Protein AF-A0A1A7C451-F1 (afdb_monomer)

Sequence 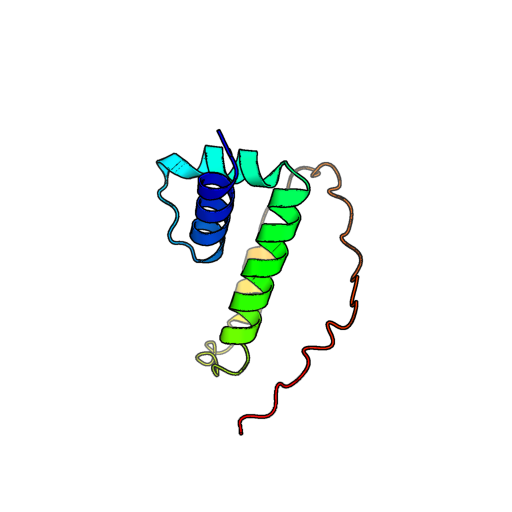(101 aa):
MDTHPGLQEHISALADGELAAHELELAFAALDTDAGRQAWQAYRLIGEALRTGQDGVALSAGFEARLARRLAGEAAPAPAAVLATVAPAVEQLDIGIVPQR

Secondary structure (DSSP, 8-state):
---HHHHHHHHHHHHHT---GGGHHHHHHHHTSHHHHHHHHHHHHHHHHHHTTS-PPPPPTTHHHHHHHHHTTSPPPP-------------------PPP-

InterPro domains:
  IPR005572 Anti sigma-E protein RseA, N-terminal [PF03872] (8-82)
  IPR005572 Anti sigma-E protein RseA, N-terminal [cd16328] (8-70)
  IPR036147 Anti sigma-E protein RseA, N-terminal domain superfamily [G3DSA:1.10.10.880] (7-74)
  IPR036147 Anti sigma-E protein RseA, N-terminal domain superfamily [SSF89069] (8-74)

Structure (mmCIF, N/CA/C/O backbone):
data_AF-A0A1A7C451-F1
#
_entry.id   AF-A0A1A7C451-F1
#
loop_
_atom_site.group_PDB
_atom_site.id
_atom_site.type_symbol
_atom_site.label_atom_id
_atom_site.label_alt_id
_atom_site.label_comp_id
_atom_site.label_asym_id
_atom_site.label_entity_id
_atom_site.label_seq_id
_atom_site.pdbx_PDB_ins_code
_atom_site.Cartn_x
_atom_site.Cartn_y
_atom_site.Cartn_z
_atom_site.occupancy
_atom_site.B_iso_or_equiv
_atom_site.auth_seq_id
_atom_site.auth_comp_id
_atom_site.aut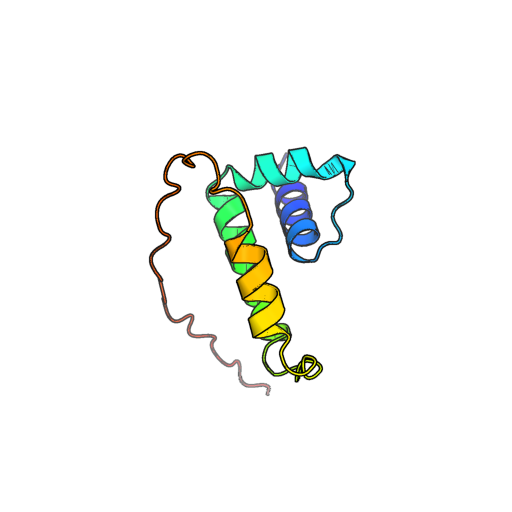h_asym_id
_atom_site.auth_atom_id
_atom_site.pdbx_PDB_model_num
ATOM 1 N N . MET A 1 1 ? 17.819 2.031 -24.099 1.00 34.59 1 MET A N 1
ATOM 2 C CA . MET A 1 1 ? 16.958 2.959 -23.343 1.00 34.59 1 MET A CA 1
ATOM 3 C C . MET A 1 1 ? 16.259 2.107 -22.313 1.00 34.59 1 MET A C 1
ATOM 5 O O . MET A 1 1 ? 15.325 1.399 -22.663 1.00 34.59 1 MET A O 1
ATOM 9 N N . ASP A 1 2 ? 16.809 2.057 -21.106 1.00 37.19 2 ASP A N 1
ATOM 10 C CA . ASP A 1 2 ? 16.292 1.221 -20.030 1.00 37.19 2 ASP A CA 1
ATOM 11 C C . ASP A 1 2 ? 14.980 1.827 -19.532 1.00 37.19 2 ASP A C 1
ATOM 13 O O . ASP A 1 2 ? 14.973 2.816 -18.811 1.00 37.19 2 ASP A O 1
ATOM 17 N N . THR A 1 3 ? 13.853 1.255 -19.948 1.00 48.00 3 THR A N 1
ATOM 18 C CA . THR A 1 3 ? 12.488 1.706 -19.611 1.00 48.00 3 THR A CA 1
ATOM 19 C C . THR A 1 3 ? 12.111 1.466 -18.135 1.00 48.00 3 THR A C 1
ATOM 21 O O . THR A 1 3 ? 10.968 1.662 -17.738 1.00 48.00 3 THR A O 1
ATOM 24 N N . HIS A 1 4 ? 13.055 1.005 -17.313 1.00 53.88 4 HIS A N 1
ATOM 25 C CA . HIS A 1 4 ? 12.818 0.484 -15.966 1.00 53.88 4 HIS A CA 1
ATOM 26 C C . HIS A 1 4 ? 12.762 1.531 -14.830 1.00 53.88 4 HIS A C 1
ATOM 28 O O . HIS A 1 4 ? 11.972 1.304 -13.912 1.00 53.88 4 HIS A O 1
ATOM 34 N N . PRO A 1 5 ? 13.513 2.659 -14.843 1.00 59.94 5 PRO A N 1
ATOM 35 C CA . PRO A 1 5 ? 13.520 3.599 -13.715 1.00 59.94 5 PRO A CA 1
ATOM 36 C C . PRO A 1 5 ? 12.160 4.260 -13.487 1.00 59.94 5 PRO A C 1
ATOM 38 O O . PRO A 1 5 ? 11.645 4.234 -12.374 1.00 59.94 5 PRO A O 1
ATOM 41 N N . GLY A 1 6 ? 11.535 4.761 -14.559 1.00 73.00 6 GLY A N 1
ATOM 42 C CA . GLY A 1 6 ? 10.228 5.410 -14.459 1.00 73.00 6 GLY A CA 1
ATOM 43 C C . GLY A 1 6 ? 9.135 4.445 -14.000 1.00 73.00 6 GLY A C 1
ATOM 44 O O . GLY A 1 6 ? 8.257 4.827 -13.239 1.00 73.00 6 GLY A O 1
ATOM 45 N N . LEU A 1 7 ? 9.210 3.170 -14.391 1.00 78.69 7 LEU A N 1
ATOM 46 C CA . LEU A 1 7 ? 8.205 2.172 -14.024 1.00 78.69 7 LEU A CA 1
ATOM 47 C C . LEU A 1 7 ? 8.171 1.902 -12.514 1.00 78.69 7 LEU A C 1
ATOM 49 O O . LEU A 1 7 ? 7.103 1.876 -11.906 1.00 78.69 7 LEU A O 1
ATOM 53 N N . GLN A 1 8 ? 9.344 1.695 -11.912 1.00 85.81 8 GLN A N 1
ATOM 54 C CA . GLN A 1 8 ? 9.462 1.434 -10.477 1.00 85.81 8 GLN A CA 1
ATOM 55 C C . GLN A 1 8 ? 9.101 2.669 -9.652 1.00 85.81 8 GLN A C 1
ATOM 57 O O . GLN A 1 8 ? 8.461 2.538 -8.613 1.00 85.81 8 GLN A O 1
ATOM 62 N N . GLU A 1 9 ? 9.441 3.858 -10.149 1.00 89.44 9 GLU A N 1
ATOM 63 C CA . GLU A 1 9 ? 9.078 5.133 -9.535 1.00 89.44 9 GLU A CA 1
ATOM 64 C C . GLU A 1 9 ? 7.557 5.318 -9.454 1.00 89.44 9 GLU A C 1
ATOM 66 O O . GLU A 1 9 ? 7.040 5.592 -8.373 1.00 89.44 9 GLU A O 1
ATOM 71 N N . HIS A 1 10 ? 6.820 5.060 -10.542 1.00 92.00 10 HIS A N 1
ATOM 72 C CA . HIS A 1 10 ? 5.352 5.143 -10.534 1.00 92.00 10 HIS A CA 1
ATOM 73 C C . HIS A 1 10 ? 4.727 4.148 -9.547 1.00 92.00 10 HIS A C 1
ATOM 75 O O . HIS A 1 10 ? 3.773 4.479 -8.844 1.00 92.00 10 HIS A O 1
ATOM 81 N N . ILE A 1 11 ? 5.265 2.926 -9.466 1.00 93.56 11 ILE A N 1
ATOM 82 C CA . ILE A 1 11 ? 4.783 1.904 -8.526 1.00 93.56 11 ILE A CA 1
ATOM 83 C C . ILE A 1 11 ? 5.102 2.298 -7.076 1.00 93.56 11 ILE A C 1
ATOM 85 O O . ILE A 1 11 ? 4.262 2.092 -6.201 1.00 93.56 11 ILE A O 1
ATOM 89 N N . SER A 1 12 ? 6.273 2.884 -6.815 1.00 91.75 12 SER A N 1
ATOM 90 C CA . SER A 1 12 ? 6.644 3.396 -5.490 1.00 91.75 12 SER A CA 1
ATOM 91 C C . SER A 1 12 ? 5.727 4.543 -5.071 1.00 91.75 12 SER A C 1
ATOM 93 O O . SER A 1 12 ? 5.101 4.468 -4.018 1.00 91.75 12 SER A O 1
ATOM 95 N N . ALA A 1 13 ? 5.564 5.556 -5.928 1.00 93.38 13 ALA A N 1
ATOM 96 C CA . ALA A 1 13 ? 4.682 6.690 -5.668 1.00 93.38 13 ALA A CA 1
ATOM 97 C C . ALA A 1 13 ? 3.232 6.237 -5.435 1.00 93.38 13 ALA A C 1
ATOM 99 O O . ALA A 1 13 ? 2.559 6.734 -4.532 1.00 93.38 13 ALA A O 1
ATOM 100 N N . LEU A 1 14 ? 2.753 5.239 -6.189 1.00 94.56 14 LEU A N 1
ATOM 101 C CA . LEU A 1 14 ? 1.434 4.649 -5.962 1.00 94.56 14 LEU A CA 1
ATOM 102 C C . LEU A 1 14 ? 1.346 3.922 -4.610 1.00 94.56 14 LEU A C 1
ATOM 104 O O . LEU A 1 14 ? 0.318 4.013 -3.940 1.00 94.56 14 LEU A O 1
ATOM 108 N N . ALA A 1 15 ? 2.388 3.189 -4.208 1.00 92.50 15 ALA A N 1
ATOM 109 C CA . ALA A 1 15 ? 2.399 2.431 -2.956 1.00 92.50 15 ALA A CA 1
ATOM 110 C C . ALA A 1 15 ? 2.370 3.342 -1.718 1.00 92.50 15 ALA A C 1
ATOM 112 O O . ALA A 1 15 ? 1.737 2.978 -0.718 1.00 92.50 15 ALA A O 1
ATOM 113 N N . ASP A 1 16 ? 3.006 4.511 -1.823 1.00 90.69 16 ASP A N 1
ATOM 114 C CA .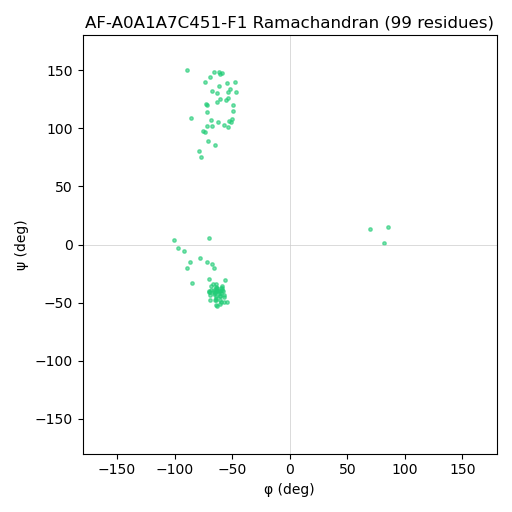 ASP A 1 16 ? 3.086 5.533 -0.777 1.00 90.69 16 ASP A CA 1
ATOM 115 C C . ASP A 1 16 ? 1.897 6.513 -0.790 1.00 90.69 16 ASP A C 1
ATOM 117 O O . ASP A 1 16 ? 1.645 7.187 0.206 1.00 90.69 16 ASP A O 1
ATOM 121 N N . GLY A 1 17 ? 1.112 6.546 -1.875 1.00 92.06 17 GLY A N 1
ATOM 122 C CA . GLY A 1 17 ? -0.032 7.453 -2.033 1.00 92.06 17 GLY A CA 1
ATOM 123 C C . GLY A 1 17 ? 0.326 8.844 -2.571 1.00 92.06 17 GLY A C 1
ATOM 124 O O . GLY A 1 17 ? -0.503 9.746 -2.512 1.00 92.06 17 GLY A O 1
ATOM 125 N N . GLU A 1 18 ? 1.529 9.001 -3.121 1.00 94.56 18 GLU A N 1
ATOM 126 C CA . GLU A 1 18 ? 2.102 10.259 -3.624 1.00 94.56 18 GLU A CA 1
ATOM 127 C C . GLU A 1 18 ? 2.009 10.395 -5.160 1.00 94.56 18 GLU A C 1
ATOM 129 O O . GLU A 1 18 ? 2.516 11.353 -5.741 1.00 94.56 18 GLU A O 1
ATOM 134 N N . LEU A 1 19 ? 1.372 9.438 -5.847 1.00 94.69 19 LEU A N 1
ATOM 135 C CA . LEU A 1 19 ? 1.229 9.459 -7.306 1.00 94.69 19 LEU A CA 1
ATOM 136 C C . LEU A 1 19 ? 0.312 10.604 -7.767 1.00 94.69 19 LEU A C 1
ATOM 138 O O . LEU A 1 19 ? -0.817 10.745 -7.282 1.00 94.69 19 LEU A O 1
ATOM 142 N N . ALA A 1 20 ? 0.743 11.382 -8.764 1.00 92.62 20 ALA A N 1
ATOM 143 C CA . ALA A 1 20 ? -0.111 12.412 -9.335 1.00 92.62 20 ALA A CA 1
ATOM 144 C C . ALA A 1 20 ? -1.278 11.785 -10.118 1.00 92.62 20 ALA A C 1
ATOM 146 O O . ALA A 1 20 ? -1.134 10.780 -10.811 1.00 92.62 20 ALA A O 1
ATOM 147 N N . ALA A 1 21 ? -2.455 12.419 -10.076 1.00 92.50 21 ALA A N 1
ATOM 148 C CA . ALA A 1 21 ? -3.668 11.863 -10.687 1.00 92.50 21 ALA A CA 1
ATOM 149 C C . ALA A 1 21 ? -3.530 11.550 -12.193 1.00 92.50 21 ALA A C 1
ATOM 151 O O . ALA A 1 21 ? -4.157 10.618 -12.687 1.00 92.50 21 ALA A O 1
ATOM 152 N N . HIS A 1 22 ? -2.705 12.311 -12.918 1.00 90.56 22 HIS A N 1
ATOM 153 C CA . HIS A 1 22 ? -2.477 12.123 -14.353 1.00 90.56 22 HIS A CA 1
ATOM 154 C C . HIS A 1 22 ? -1.528 10.957 -14.683 1.00 90.56 22 HIS A C 1
ATOM 156 O O . HIS A 1 22 ? -1.440 10.556 -15.839 1.00 90.56 22 HIS A O 1
ATOM 162 N N . GLU A 1 23 ? -0.838 10.401 -13.688 1.00 90.81 23 GLU A N 1
ATOM 163 C CA . GLU A 1 23 ? 0.116 9.294 -13.843 1.00 90.81 23 GLU A CA 1
ATOM 164 C C . GLU A 1 23 ? -0.522 7.934 -13.517 1.00 90.81 23 GLU A C 1
ATOM 166 O O . GLU A 1 23 ? 0.099 6.881 -13.682 1.00 90.81 23 GLU A O 1
ATOM 171 N N . LEU A 1 24 ? -1.788 7.936 -13.084 1.00 92.06 24 LEU A N 1
ATOM 172 C CA . LEU A 1 24 ? -2.499 6.745 -12.629 1.00 92.06 24 LEU A CA 1
ATOM 173 C C . LEU A 1 24 ? -2.621 5.672 -13.720 1.00 92.06 24 LEU A C 1
ATOM 175 O O . LEU A 1 24 ? -2.439 4.486 -13.449 1.00 92.06 24 LEU A O 1
ATOM 179 N N . GLU A 1 25 ? -2.875 6.080 -14.964 1.00 91.75 25 GLU A N 1
ATOM 180 C CA . GLU A 1 25 ? -2.972 5.157 -16.101 1.00 91.75 25 GLU A CA 1
ATOM 181 C C . GLU A 1 25 ? -1.640 4.441 -16.371 1.00 91.75 25 GLU A C 1
ATOM 183 O O . GLU A 1 25 ? -1.623 3.238 -16.633 1.00 91.75 25 GLU A O 1
ATOM 188 N N . LEU A 1 26 ? -0.516 5.153 -16.239 1.00 89.06 26 LEU A N 1
ATOM 189 C CA . LEU A 1 26 ? 0.822 4.586 -16.417 1.00 89.06 26 LEU A CA 1
ATOM 190 C C . LEU A 1 26 ? 1.177 3.625 -15.282 1.00 89.06 26 LEU A C 1
ATOM 192 O O . LEU A 1 26 ? 1.717 2.548 -15.537 1.00 89.06 26 LEU A O 1
ATOM 196 N N . ALA A 1 27 ? 0.827 3.970 -14.042 1.00 91.38 27 ALA A N 1
ATOM 197 C CA . ALA A 1 27 ? 1.021 3.082 -12.903 1.00 91.38 27 ALA A CA 1
ATOM 198 C C . ALA A 1 27 ? 0.186 1.794 -13.036 1.00 91.38 27 ALA A C 1
ATOM 200 O O . ALA A 1 27 ? 0.677 0.707 -12.733 1.00 91.38 27 ALA A O 1
ATOM 201 N N . PHE A 1 28 ? -1.041 1.871 -13.560 1.00 92.50 28 PHE A N 1
ATOM 202 C CA . PHE A 1 28 ? -1.832 0.668 -13.833 1.00 92.50 28 PHE A CA 1
ATOM 203 C C . PHE A 1 28 ? -1.284 -0.164 -14.992 1.00 92.50 28 PHE A C 1
ATOM 205 O O . PHE A 1 28 ? -1.220 -1.386 -14.868 1.00 92.50 28 PHE A O 1
ATOM 212 N N . ALA A 1 29 ? -0.815 0.464 -16.073 1.00 90.50 29 ALA A N 1
ATOM 213 C CA . AL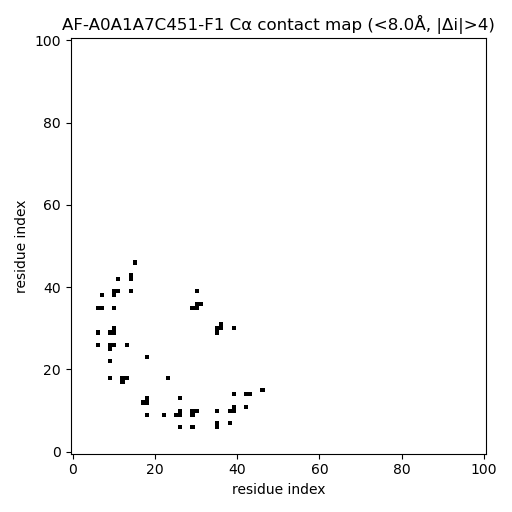A A 1 29 ? -0.118 -0.252 -17.141 1.00 90.50 29 ALA A CA 1
ATOM 214 C C . ALA A 1 29 ? 1.138 -0.972 -16.613 1.00 90.50 29 ALA A C 1
ATOM 216 O O . ALA A 1 29 ? 1.440 -2.092 -17.022 1.00 90.50 29 ALA A O 1
ATOM 217 N N . ALA A 1 30 ? 1.839 -0.368 -15.648 1.00 89.31 30 ALA A N 1
ATOM 218 C CA . ALA A 1 30 ? 2.976 -0.986 -14.977 1.00 89.31 30 ALA A CA 1
ATOM 219 C C . ALA A 1 30 ? 2.586 -2.239 -14.180 1.00 89.31 30 ALA A C 1
ATOM 221 O O . ALA A 1 30 ? 3.257 -3.272 -14.274 1.00 89.31 30 ALA A O 1
ATOM 222 N N . LEU A 1 31 ? 1.484 -2.160 -13.430 1.00 92.56 31 LEU A N 1
ATOM 223 C CA . LEU A 1 31 ? 0.935 -3.257 -12.627 1.00 92.56 31 LEU A CA 1
ATOM 224 C C . LEU A 1 31 ? 0.387 -4.422 -13.464 1.00 92.56 31 LEU A C 1
ATOM 226 O O . LEU A 1 31 ? 0.216 -5.525 -12.939 1.00 92.56 31 LEU A O 1
ATOM 230 N N . ASP A 1 32 ? 0.145 -4.220 -14.758 1.00 92.38 32 ASP A N 1
ATOM 231 C CA . ASP A 1 32 ? -0.275 -5.300 -15.653 1.00 92.38 32 ASP A CA 1
ATOM 232 C C . ASP A 1 32 ? 0.871 -6.285 -15.968 1.00 92.38 32 ASP A C 1
ATOM 234 O O . ASP A 1 32 ? 0.648 -7.433 -16.358 1.00 92.38 32 ASP A O 1
ATOM 238 N N . THR A 1 33 ? 2.118 -5.901 -15.680 1.00 90.75 33 THR A N 1
ATOM 239 C CA . THR A 1 33 ? 3.295 -6.767 -15.832 1.00 90.75 33 THR A CA 1
ATOM 240 C C . THR A 1 33 ? 3.590 -7.589 -14.572 1.00 90.75 33 THR A C 1
ATOM 242 O O . THR A 1 33 ? 3.360 -7.143 -13.446 1.00 90.75 33 THR A O 1
ATOM 245 N N . ASP A 1 34 ? 4.173 -8.783 -14.735 1.00 91.62 34 ASP A N 1
ATOM 246 C CA . ASP A 1 34 ? 4.615 -9.606 -13.597 1.00 91.62 34 ASP A CA 1
ATOM 247 C C . ASP A 1 34 ? 5.657 -8.891 -12.731 1.00 91.62 34 ASP A C 1
ATOM 249 O O . ASP A 1 34 ? 5.581 -8.933 -11.503 1.00 91.62 34 ASP A O 1
ATOM 253 N N . ALA A 1 35 ? 6.607 -8.201 -13.364 1.00 90.00 35 ALA A N 1
ATOM 254 C CA . ALA A 1 35 ? 7.632 -7.430 -12.668 1.00 90.00 35 ALA A CA 1
ATOM 255 C C . ALA A 1 35 ? 7.023 -6.272 -11.861 1.00 90.00 35 ALA A C 1
ATOM 257 O O . ALA A 1 35 ? 7.421 -6.039 -10.720 1.00 90.00 35 ALA A O 1
ATOM 258 N N . GLY A 1 36 ? 6.021 -5.583 -12.415 1.00 92.06 36 GLY A N 1
ATOM 259 C CA . GLY A 1 36 ? 5.311 -4.516 -11.717 1.00 92.06 36 GLY A CA 1
ATOM 260 C C . GLY A 1 36 ? 4.526 -5.022 -10.508 1.00 92.06 36 GLY A C 1
ATOM 261 O O . GLY A 1 36 ? 4.595 -4.421 -9.437 1.00 92.06 36 GLY A O 1
ATOM 262 N N . ARG A 1 37 ? 3.852 -6.175 -10.622 1.00 93.88 37 ARG A N 1
ATOM 263 C CA . ARG A 1 37 ? 3.181 -6.812 -9.473 1.00 93.88 37 ARG A CA 1
ATOM 264 C C . ARG A 1 37 ? 4.156 -7.225 -8.375 1.00 93.88 37 ARG A C 1
ATOM 266 O O . ARG A 1 37 ? 3.847 -7.040 -7.200 1.00 93.88 37 ARG A O 1
ATOM 273 N N . GLN A 1 38 ? 5.322 -7.756 -8.740 1.00 93.81 38 GLN A N 1
ATOM 274 C CA . GLN A 1 38 ? 6.366 -8.109 -7.773 1.00 93.81 38 GLN A CA 1
ATOM 275 C C . GLN A 1 38 ? 6.910 -6.866 -7.055 1.00 93.81 38 GLN A C 1
ATOM 277 O O . GLN A 1 38 ? 6.996 -6.859 -5.828 1.00 93.81 38 GLN A O 1
ATOM 282 N N . ALA A 1 39 ? 7.202 -5.791 -7.795 1.00 93.25 39 ALA A N 1
ATOM 283 C CA . ALA A 1 39 ? 7.645 -4.521 -7.217 1.00 93.25 39 ALA A CA 1
ATOM 284 C C . ALA A 1 39 ? 6.589 -3.927 -6.268 1.00 93.25 39 ALA A C 1
ATOM 286 O O . ALA A 1 39 ? 6.907 -3.540 -5.146 1.00 93.25 39 ALA A O 1
ATOM 287 N N . TRP A 1 40 ? 5.318 -3.944 -6.675 1.00 94.69 40 TRP A N 1
ATOM 288 C CA . TRP A 1 40 ? 4.195 -3.512 -5.845 1.0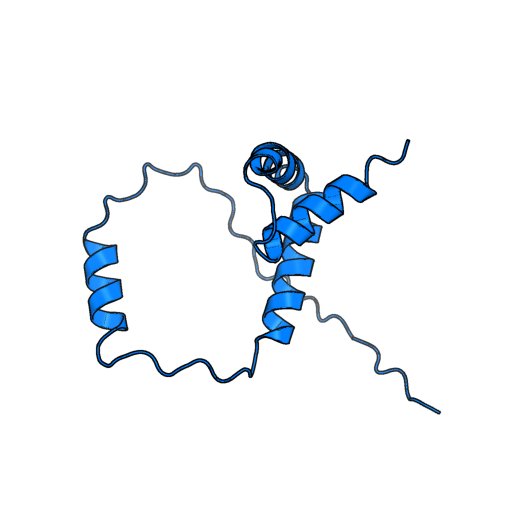0 94.69 40 TRP A CA 1
ATOM 289 C C . TRP A 1 40 ? 4.11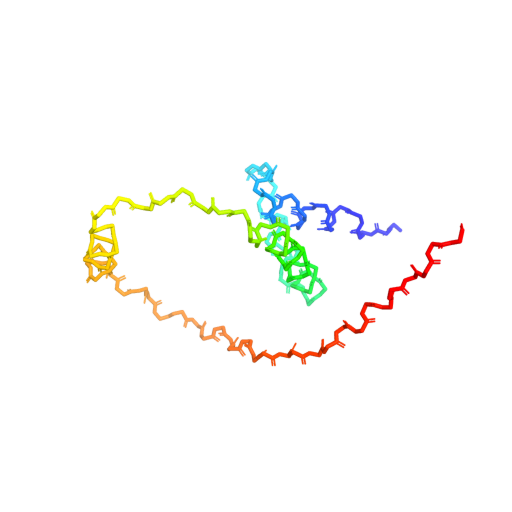7 -4.279 -4.523 1.00 94.69 40 TRP A C 1
ATOM 291 O O . TRP A 1 40 ? 4.028 -3.671 -3.457 1.00 94.69 40 TRP A O 1
ATOM 301 N N . GLN A 1 41 ? 4.176 -5.613 -4.576 1.00 95.12 41 GLN A N 1
ATOM 302 C CA . GLN A 1 41 ? 4.146 -6.452 -3.377 1.00 95.12 41 GLN A CA 1
ATOM 303 C C . GLN A 1 41 ? 5.322 -6.144 -2.446 1.00 95.12 41 GLN A C 1
ATOM 305 O O . GLN A 1 41 ? 5.113 -5.987 -1.243 1.00 95.12 41 GLN A O 1
ATOM 310 N N . ALA A 1 42 ? 6.531 -6.000 -2.997 1.00 94.38 42 ALA A N 1
ATOM 311 C CA . ALA A 1 42 ? 7.721 -5.670 -2.223 1.00 94.38 42 ALA A CA 1
ATOM 312 C C . ALA A 1 42 ? 7.581 -4.315 -1.512 1.00 94.38 42 ALA A C 1
ATOM 314 O O . ALA A 1 42 ? 7.752 -4.244 -0.296 1.00 94.38 42 ALA A O 1
ATOM 315 N N . TYR A 1 43 ? 7.204 -3.251 -2.226 1.00 94.31 43 TYR A N 1
ATOM 316 C CA . TYR A 1 43 ? 7.074 -1.914 -1.633 1.00 94.31 43 TYR A CA 1
ATOM 317 C C . TYR A 1 43 ? 5.953 -1.844 -0.593 1.00 94.31 43 TYR A C 1
ATOM 319 O O . TYR A 1 43 ? 6.138 -1.272 0.482 1.00 94.31 43 TYR A O 1
ATOM 327 N N . ARG A 1 44 ? 4.816 -2.505 -0.844 1.00 92.62 44 ARG A N 1
ATOM 328 C CA . ARG A 1 44 ? 3.723 -2.608 0.134 1.00 92.62 44 ARG A CA 1
ATOM 329 C C . ARG A 1 44 ? 4.158 -3.332 1.407 1.00 92.62 44 ARG A C 1
ATOM 331 O O . ARG A 1 44 ? 3.804 -2.877 2.493 1.00 92.62 44 ARG A O 1
ATOM 338 N N . LEU A 1 45 ? 4.925 -4.417 1.281 1.00 93.88 45 LEU A N 1
ATOM 339 C CA . LEU A 1 45 ? 5.444 -5.177 2.420 1.00 93.88 45 LEU A CA 1
ATOM 340 C C . LEU A 1 45 ? 6.445 -4.359 3.238 1.00 93.88 45 LEU A C 1
ATOM 342 O O . LEU A 1 45 ? 6.352 -4.347 4.462 1.00 93.88 45 LEU A O 1
ATOM 346 N N . ILE A 1 46 ? 7.352 -3.630 2.582 1.00 92.06 46 ILE A N 1
ATOM 347 C CA . ILE A 1 46 ? 8.280 -2.712 3.258 1.00 92.06 46 ILE A CA 1
ATOM 348 C C . ILE A 1 46 ? 7.492 -1.649 4.027 1.00 92.06 46 ILE A C 1
ATOM 350 O O . ILE A 1 46 ? 7.715 -1.461 5.220 1.00 92.06 46 ILE A O 1
ATOM 354 N N . GLY A 1 47 ? 6.521 -1.001 3.377 1.00 88.62 47 GLY A N 1
ATOM 355 C CA . GLY A 1 47 ? 5.678 0.001 4.026 1.00 88.62 47 GLY A CA 1
ATOM 356 C C . GLY A 1 47 ? 4.906 -0.560 5.222 1.00 88.62 47 GLY A C 1
ATOM 357 O O . GLY A 1 47 ? 4.757 0.119 6.235 1.00 88.62 47 GLY A O 1
ATOM 358 N N . GLU A 1 48 ? 4.428 -1.801 5.133 1.00 87.88 48 GLU A N 1
ATOM 359 C CA . GLU A 1 48 ? 3.739 -2.460 6.242 1.00 87.88 48 GLU A CA 1
ATOM 360 C C . GLU A 1 48 ? 4.679 -2.785 7.402 1.00 87.88 48 GLU A C 1
ATOM 362 O O . GLU A 1 48 ? 4.354 -2.501 8.555 1.00 87.88 48 GLU A O 1
ATOM 367 N N . ALA A 1 49 ? 5.876 -3.296 7.112 1.00 90.75 49 ALA A N 1
ATOM 368 C CA . ALA A 1 49 ? 6.895 -3.551 8.124 1.00 90.75 49 ALA A CA 1
ATOM 369 C C . ALA A 1 49 ? 7.292 -2.267 8.873 1.00 90.75 49 ALA A C 1
ATOM 371 O O . ALA A 1 49 ? 7.480 -2.303 10.086 1.00 90.75 49 ALA A O 1
ATOM 372 N N . LEU A 1 50 ? 7.354 -1.126 8.177 1.00 89.19 50 LEU A N 1
ATOM 373 C CA . LEU A 1 50 ? 7.644 0.180 8.781 1.00 89.19 50 LEU A CA 1
ATOM 374 C C . LEU A 1 50 ? 6.503 0.714 9.664 1.00 89.19 50 LEU A C 1
ATOM 376 O O . LEU A 1 50 ? 6.760 1.449 10.615 1.00 89.19 50 LEU A O 1
ATOM 380 N N . ARG A 1 51 ? 5.247 0.367 9.357 1.00 84.44 51 ARG A N 1
ATOM 381 C CA . ARG A 1 51 ? 4.067 0.784 10.138 1.00 84.44 51 ARG A CA 1
ATOM 382 C C . ARG A 1 51 ? 3.715 -0.185 11.264 1.00 84.44 51 ARG A C 1
ATOM 384 O O . ARG A 1 51 ? 3.032 0.205 12.208 1.00 84.44 51 ARG A O 1
ATOM 391 N N . THR A 1 52 ? 4.175 -1.430 11.192 1.00 84.38 52 THR A N 1
ATOM 392 C CA . THR A 1 52 ? 3.931 -2.435 12.230 1.00 84.38 52 THR A CA 1
ATOM 393 C C . THR A 1 52 ? 4.535 -1.963 13.556 1.00 84.38 52 THR A C 1
ATOM 395 O O . THR A 1 52 ? 5.714 -1.633 13.632 1.00 84.38 52 THR A O 1
ATOM 398 N N . GLY A 1 53 ? 3.724 -1.913 14.615 1.00 74.50 53 GLY A N 1
ATOM 399 C CA . GLY A 1 53 ? 4.156 -1.428 15.932 1.00 74.50 53 GLY A CA 1
ATOM 400 C C . GLY A 1 53 ? 4.149 0.096 16.092 1.00 74.50 53 GLY A C 1
ATOM 401 O O . GLY A 1 53 ? 4.470 0.594 17.167 1.00 74.50 53 GLY A O 1
ATOM 402 N N . GLN A 1 54 ? 3.741 0.852 15.066 1.00 77.19 54 GLN A N 1
ATOM 403 C CA . GLN A 1 54 ? 3.210 2.196 15.282 1.00 77.19 54 GLN A CA 1
ATOM 404 C C . GLN A 1 54 ? 1.809 2.007 15.871 1.00 77.19 54 GLN A C 1
ATOM 406 O O . GLN A 1 54 ? 0.869 1.721 15.128 1.00 77.19 54 GLN A O 1
ATOM 411 N N . ASP A 1 55 ? 1.680 2.068 17.201 1.00 68.06 55 ASP A N 1
ATOM 412 C CA . ASP A 1 55 ? 0.394 1.902 17.884 1.00 68.06 55 ASP A CA 1
ATOM 413 C C . ASP A 1 55 ? -0.635 2.863 17.277 1.00 68.06 55 ASP A C 1
ATOM 415 O O . ASP A 1 55 ? -0.578 4.084 17.451 1.00 68.06 55 ASP A O 1
ATOM 419 N N . GLY A 1 56 ? -1.550 2.295 16.491 1.00 67.81 56 GLY A N 1
ATOM 420 C CA . GLY A 1 56 ? -2.588 3.048 15.813 1.00 67.81 56 GLY A CA 1
ATOM 421 C C . GLY A 1 56 ? -3.470 3.759 16.832 1.00 67.81 56 GLY A C 1
ATOM 422 O O . GLY A 1 56 ? -3.728 3.254 17.926 1.00 67.81 56 GLY A O 1
ATOM 423 N N . VAL A 1 57 ? -3.968 4.939 16.467 1.00 77.44 57 VAL A N 1
ATOM 424 C CA . VAL A 1 57 ? -4.970 5.641 17.272 1.00 77.44 57 VAL A CA 1
ATOM 425 C C . VAL A 1 57 ? -6.142 4.693 17.530 1.00 77.44 57 VAL A C 1
ATOM 427 O O . VAL A 1 57 ? -6.715 4.139 16.589 1.00 77.44 57 VAL A O 1
ATOM 430 N N . ALA A 1 58 ? -6.505 4.512 18.803 1.00 83.19 58 ALA A N 1
ATOM 431 C CA . ALA A 1 58 ? -7.632 3.670 19.175 1.00 83.19 58 ALA A CA 1
ATOM 432 C C . ALA A 1 58 ? -8.900 4.131 18.439 1.00 83.19 58 ALA A C 1
ATOM 434 O O . ALA A 1 58 ? -9.302 5.297 18.515 1.00 83.19 58 ALA A O 1
ATOM 435 N N . LEU A 1 59 ? -9.534 3.210 17.714 1.00 87.06 59 LEU A N 1
ATOM 436 C CA . LEU A 1 59 ? -10.770 3.496 16.996 1.00 87.06 59 LEU A CA 1
ATOM 437 C C . LEU A 1 59 ? -11.896 3.804 17.991 1.00 87.06 59 LEU A C 1
ATOM 439 O O . LEU A 1 59 ? -11.957 3.261 19.094 1.00 87.06 59 LEU A O 1
ATOM 443 N N . SER A 1 60 ? -12.831 4.666 17.586 1.00 91.75 60 SER A N 1
ATOM 444 C CA . SER A 1 60 ? -13.995 4.987 18.420 1.00 91.75 60 SER A CA 1
ATOM 445 C C . SER A 1 60 ? -14.813 3.731 18.752 1.00 91.75 60 SER A C 1
ATOM 447 O O . SER A 1 60 ? -14.972 2.850 17.899 1.00 91.75 60 SER A O 1
ATOM 449 N N . ALA A 1 61 ? -15.430 3.698 19.934 1.00 93.00 61 ALA A N 1
ATOM 450 C CA . ALA A 1 61 ? -16.321 2.610 20.322 1.00 93.00 61 ALA A CA 1
ATOM 451 C C . ALA A 1 61 ? -17.404 2.346 19.253 1.00 93.00 61 ALA A C 1
ATOM 453 O O . ALA A 1 61 ? -18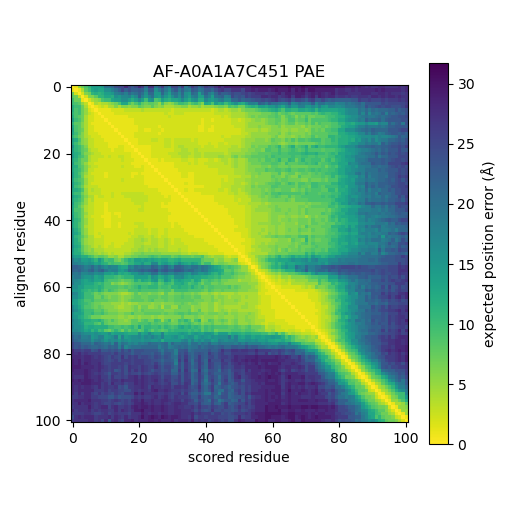.027 3.264 18.699 1.00 93.00 61 ALA A O 1
ATOM 454 N N . GLY A 1 62 ? -17.604 1.067 18.928 1.00 94.12 62 GLY A N 1
ATOM 455 C CA . GLY A 1 62 ? -18.574 0.622 17.926 1.00 94.12 62 GLY A CA 1
ATOM 456 C C . GLY A 1 62 ? -18.229 0.974 16.472 1.00 94.12 62 GLY A C 1
ATOM 457 O O . GLY A 1 62 ? -19.111 0.874 15.619 1.00 94.12 62 GLY A O 1
ATOM 458 N N . PHE A 1 63 ? -16.995 1.405 16.167 1.00 94.25 63 PHE A N 1
ATOM 459 C CA . PHE A 1 63 ? -16.547 1.650 14.789 1.00 94.25 63 PHE A CA 1
ATOM 460 C C . PHE A 1 63 ? -16.760 0.423 13.895 1.00 94.25 63 PHE A C 1
ATOM 462 O O . PHE A 1 63 ? -17.397 0.546 12.852 1.00 94.25 63 PHE A O 1
ATOM 469 N N . GLU A 1 64 ? -16.325 -0.756 14.345 1.00 93.88 64 GLU A N 1
ATOM 470 C CA . GLU A 1 64 ? -16.460 -2.017 13.604 1.00 93.88 64 GLU A CA 1
ATOM 471 C C . GLU A 1 64 ? -17.918 -2.330 13.253 1.00 93.88 64 GLU A C 1
ATOM 473 O O . GLU A 1 64 ? -18.230 -2.617 12.102 1.00 93.88 64 GLU A O 1
ATOM 478 N N . ALA A 1 65 ? -18.843 -2.178 14.208 1.00 95.62 65 ALA A N 1
ATOM 479 C CA . ALA A 1 65 ? -20.269 -2.412 13.975 1.00 95.62 65 ALA A CA 1
ATOM 480 C C . ALA A 1 65 ? -20.863 -1.433 12.946 1.00 95.62 65 ALA A C 1
ATOM 482 O O . ALA A 1 65 ? -21.701 -1.811 12.124 1.00 95.62 65 ALA A O 1
ATOM 483 N N . ARG A 1 66 ? -20.430 -0.163 12.963 1.00 96.25 66 ARG A N 1
ATOM 484 C CA . ARG A 1 66 ? -20.856 0.826 11.961 1.00 96.25 66 ARG A CA 1
ATOM 485 C C . ARG A 1 66 ? -20.273 0.523 10.584 1.00 96.25 66 ARG A C 1
ATOM 487 O O . ARG A 1 66 ? -21.004 0.666 9.606 1.00 96.25 66 ARG A O 1
ATOM 494 N N . LEU A 1 67 ? -19.006 0.113 10.521 1.00 95.00 67 LEU A N 1
ATOM 495 C CA . LEU A 1 67 ? -18.333 -0.281 9.286 1.00 95.00 67 LEU A CA 1
ATOM 496 C C . LEU A 1 67 ? -19.008 -1.514 8.673 1.00 95.00 67 LEU A C 1
ATOM 498 O O . LEU A 1 67 ? -19.466 -1.444 7.538 1.00 95.00 67 LEU A O 1
ATOM 502 N N . ALA A 1 68 ? -19.184 -2.586 9.449 1.00 94.00 68 ALA A N 1
ATOM 503 C CA . ALA A 1 68 ? -19.843 -3.814 9.010 1.00 94.00 68 ALA A CA 1
ATOM 504 C C . ALA A 1 68 ? -21.269 -3.561 8.498 1.00 94.00 68 ALA A C 1
ATOM 506 O O . ALA A 1 68 ? -21.651 -4.065 7.446 1.00 94.00 68 ALA A O 1
ATOM 507 N N . ARG A 1 69 ? -22.051 -2.724 9.196 1.00 96.12 69 ARG A N 1
ATOM 508 C CA . ARG A 1 69 ? -23.405 -2.359 8.753 1.00 96.12 69 ARG A CA 1
ATOM 509 C C . ARG A 1 69 ? -23.411 -1.586 7.433 1.00 96.12 69 ARG A C 1
ATOM 511 O O . ARG A 1 69 ? -24.346 -1.758 6.659 1.00 96.12 69 ARG A O 1
ATOM 518 N N . ARG A 1 70 ? -22.422 -0.717 7.188 1.00 94.62 70 ARG A N 1
ATOM 519 C CA . ARG A 1 70 ? -22.305 -0.001 5.908 1.00 94.62 70 ARG A CA 1
ATOM 520 C C . ARG A 1 70 ? -21.930 -0.955 4.780 1.00 94.62 70 ARG A C 1
ATOM 522 O O . ARG A 1 70 ? -22.639 -0.965 3.785 1.00 94.62 70 ARG A O 1
ATOM 529 N N . LEU A 1 71 ? -20.927 -1.806 4.998 1.00 91.94 71 LEU A N 1
ATOM 530 C CA . LEU A 1 71 ? -20.506 -2.825 4.032 1.00 91.94 71 LEU A CA 1
ATOM 531 C C . LEU A 1 71 ? -21.651 -3.785 3.671 1.00 91.94 71 LEU A C 1
ATOM 533 O O . LEU A 1 71 ? -21.841 -4.109 2.508 1.00 91.94 71 LEU A O 1
ATOM 537 N N . ALA A 1 72 ? -22.476 -4.190 4.642 1.00 91.75 72 ALA A N 1
ATOM 538 C CA . ALA A 1 72 ? -23.638 -5.050 4.392 1.00 91.75 72 ALA A CA 1
ATOM 539 C C . ALA A 1 72 ? -24.740 -4.387 3.540 1.00 91.75 72 ALA A C 1
ATOM 541 O O . ALA A 1 72 ? -25.595 -5.084 2.998 1.00 91.75 72 ALA A O 1
ATOM 542 N N . GLY A 1 73 ? -24.754 -3.053 3.461 1.00 91.25 73 GLY A N 1
ATOM 543 C CA . GLY A 1 73 ? -25.676 -2.292 2.618 1.00 91.25 73 GLY A CA 1
ATOM 544 C C . GLY A 1 73 ? -25.130 -1.985 1.222 1.00 91.25 73 GLY A C 1
ATOM 545 O O . GLY A 1 73 ? -25.863 -1.419 0.412 1.00 91.25 73 GLY A O 1
ATOM 546 N N . GLU A 1 74 ? -23.868 -2.313 0.937 1.00 91.62 74 GLU A N 1
ATOM 547 C CA . GLU A 1 74 ? -23.278 -2.123 -0.386 1.00 91.62 74 GLU A CA 1
ATOM 548 C C . GLU A 1 74 ? -23.823 -3.174 -1.359 1.00 91.62 74 GLU A C 1
ATOM 550 O O . GLU A 1 74 ? -24.013 -4.343 -1.014 1.00 91.62 74 GLU A O 1
ATOM 555 N N . ALA A 1 75 ? -24.109 -2.753 -2.593 1.00 86.06 75 ALA A N 1
ATOM 556 C CA . ALA A 1 75 ? -24.471 -3.693 -3.642 1.00 86.06 75 ALA A CA 1
ATOM 557 C C . ALA A 1 75 ? -23.293 -4.642 -3.880 1.00 86.06 75 ALA A C 1
ATOM 559 O O . ALA A 1 75 ? -22.147 -4.195 -3.960 1.00 86.06 75 ALA A O 1
ATOM 560 N N . ALA A 1 76 ? -23.576 -5.941 -4.017 1.00 78.31 76 ALA A N 1
ATOM 561 C CA . ALA A 1 76 ? -22.541 -6.896 -4.382 1.00 78.31 76 ALA A CA 1
ATOM 562 C C . ALA A 1 76 ? -21.856 -6.406 -5.669 1.00 78.31 76 ALA A C 1
ATOM 564 O O . ALA A 1 76 ? -22.563 -6.043 -6.620 1.00 78.31 76 ALA A O 1
ATOM 565 N N . PRO A 1 77 ? -20.512 -6.361 -5.712 1.00 71.94 77 PRO A N 1
ATOM 566 C CA . PRO A 1 77 ? -19.822 -6.011 -6.938 1.00 71.94 77 PRO A CA 1
ATOM 567 C C . PRO A 1 77 ? -20.305 -6.951 -8.045 1.00 71.94 77 PRO A C 1
ATOM 569 O O . PRO A 1 77 ? -20.506 -8.147 -7.807 1.00 71.94 77 PRO A O 1
ATOM 572 N N . ALA A 1 78 ? -20.517 -6.406 -9.249 1.00 75.62 78 ALA A N 1
ATOM 573 C CA . ALA A 1 78 ? -20.731 -7.233 -10.434 1.00 75.62 78 ALA A CA 1
ATOM 574 C C . ALA A 1 78 ? -19.647 -8.321 -10.448 1.00 75.62 78 ALA A C 1
ATOM 576 O O . ALA A 1 78 ? -18.519 -8.003 -10.061 1.00 75.62 78 ALA A O 1
ATOM 577 N N . PRO A 1 79 ? -19.969 -9.576 -10.816 1.00 63.69 79 PRO A N 1
ATOM 578 C CA . PRO A 1 79 ? -19.033 -10.684 -10.698 1.00 63.69 79 PRO A CA 1
ATOM 579 C C . PRO A 1 79 ? -17.711 -10.293 -11.352 1.00 63.69 79 PRO A C 1
ATOM 581 O O . PRO A 1 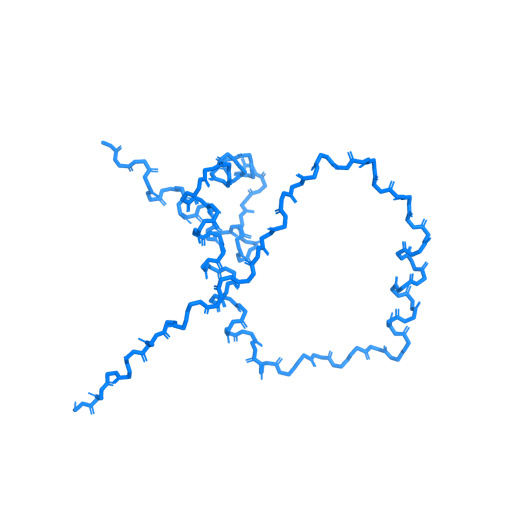79 ? -17.612 -10.191 -12.575 1.00 63.69 79 PRO A O 1
ATOM 584 N N . ALA A 1 80 ? -16.717 -10.008 -10.512 1.00 60.41 80 ALA A N 1
ATOM 585 C CA . ALA A 1 80 ? -15.371 -9.752 -10.964 1.00 60.41 80 ALA A CA 1
ATOM 586 C C . ALA A 1 80 ? -14.905 -11.049 -11.619 1.00 60.41 80 ALA A C 1
ATOM 588 O O . ALA A 1 80 ? -15.057 -12.126 -11.031 1.00 60.41 80 ALA A O 1
ATOM 589 N N . ALA A 1 81 ? -14.365 -10.964 -12.836 1.00 55.59 81 ALA A N 1
ATOM 590 C CA . ALA A 1 81 ? -13.582 -12.064 -13.376 1.00 55.59 81 ALA A CA 1
ATOM 591 C C . ALA A 1 81 ? -12.572 -12.450 -12.290 1.00 55.59 81 ALA A C 1
ATOM 593 O O . ALA A 1 81 ? -11.849 -11.586 -11.796 1.00 55.59 81 ALA A O 1
ATOM 594 N N . VAL A 1 82 ? -12.630 -13.702 -11.837 1.00 47.66 82 VAL A N 1
ATOM 595 C CA . VAL A 1 82 ? -11.877 -14.202 -10.687 1.00 47.66 82 VAL A CA 1
ATOM 596 C C . VAL A 1 82 ? -10.395 -13.894 -10.904 1.00 47.66 82 VAL A C 1
ATOM 598 O O . VAL A 1 82 ? -9.722 -14.586 -11.664 1.00 47.66 82 VAL A O 1
ATOM 601 N N . LEU A 1 83 ? -9.882 -12.841 -10.263 1.00 54.16 83 LEU A N 1
ATOM 602 C CA . LEU A 1 83 ? -8.447 -12.628 -10.148 1.00 54.16 83 LEU A CA 1
ATOM 603 C C . LEU A 1 83 ? -7.957 -13.689 -9.170 1.00 54.16 83 LEU A C 1
ATOM 605 O O . LEU A 1 83 ? -8.384 -13.731 -8.016 1.00 54.16 83 LEU A O 1
ATOM 609 N N . ALA A 1 84 ? -7.149 -14.606 -9.696 1.00 48.12 84 ALA A N 1
ATOM 610 C CA . ALA A 1 84 ? -6.643 -15.768 -8.992 1.00 48.12 84 ALA A CA 1
ATOM 611 C C . ALA A 1 84 ? -6.113 -15.395 -7.600 1.00 48.12 84 ALA A C 1
ATOM 613 O O . ALA A 1 84 ? -5.334 -14.457 -7.437 1.00 48.12 84 ALA A O 1
ATOM 614 N N . THR A 1 85 ? -6.543 -16.160 -6.598 1.00 44.03 85 THR A N 1
ATOM 615 C CA . THR A 1 85 ? -6.022 -16.126 -5.234 1.00 44.03 85 THR A CA 1
ATOM 616 C C . THR A 1 85 ? -4.495 -16.196 -5.255 1.00 44.03 85 THR A C 1
ATOM 618 O O . THR A 1 85 ? -3.925 -17.213 -5.648 1.00 44.03 85 THR A O 1
ATOM 621 N N . VAL A 1 86 ? -3.828 -15.131 -4.804 1.00 47.81 86 VAL A N 1
ATOM 622 C CA . VAL A 1 86 ? -2.402 -15.183 -4.469 1.00 47.81 86 VAL A CA 1
ATOM 623 C C . VAL A 1 86 ? -2.272 -16.068 -3.230 1.00 47.81 86 VAL A C 1
ATOM 625 O O . VAL A 1 86 ? -2.695 -15.694 -2.137 1.00 47.81 86 VAL A O 1
ATOM 628 N N . ALA A 1 87 ? -1.754 -17.280 -3.423 1.00 45.69 87 ALA A N 1
ATOM 629 C CA . ALA A 1 87 ? -1.351 -18.166 -2.338 1.00 45.69 87 ALA A CA 1
ATOM 630 C C . ALA A 1 87 ? -0.231 -17.507 -1.506 1.00 45.69 87 ALA A C 1
ATOM 632 O O . ALA A 1 87 ? 0.579 -16.765 -2.069 1.00 45.69 87 ALA A O 1
ATOM 633 N N . PRO A 1 88 ? -0.132 -17.767 -0.190 1.00 44.16 88 PRO A N 1
ATOM 634 C CA . PRO A 1 88 ? 0.940 -17.204 0.613 1.00 44.16 88 PRO A CA 1
ATOM 635 C C . PRO A 1 88 ? 2.239 -17.958 0.305 1.00 44.16 88 PRO A C 1
ATOM 637 O O . PRO A 1 88 ? 2.494 -19.027 0.855 1.00 44.16 88 PRO A O 1
ATOM 640 N N . ALA A 1 89 ? 3.076 -17.405 -0.572 1.00 50.28 89 ALA A N 1
ATOM 641 C CA . ALA A 1 89 ? 4.483 -17.778 -0.649 1.00 50.28 89 ALA A CA 1
ATOM 642 C C . ALA A 1 89 ? 5.227 -17.062 0.487 1.00 50.28 89 ALA A C 1
ATOM 644 O O . ALA A 1 89 ? 5.825 -16.006 0.304 1.00 50.28 89 ALA A O 1
ATOM 645 N N . VAL A 1 90 ? 5.136 -17.619 1.695 1.00 50.00 90 VAL A N 1
ATOM 646 C CA . VAL A 1 90 ? 6.056 -17.291 2.789 1.00 50.00 90 VAL A CA 1
ATOM 647 C C . VAL A 1 90 ? 7.374 -18.021 2.540 1.00 50.00 90 VAL A C 1
ATOM 649 O O . VAL A 1 90 ? 7.667 -19.035 3.165 1.00 50.00 90 VAL A O 1
ATOM 652 N N . GLU A 1 91 ? 8.162 -17.526 1.589 1.00 45.03 91 GLU A N 1
ATOM 653 C CA . GLU A 1 91 ? 9.574 -17.889 1.508 1.00 45.03 91 GLU A CA 1
ATOM 654 C C . GLU A 1 91 ? 10.335 -16.939 2.432 1.00 45.03 91 GLU A C 1
ATOM 656 O O . GLU A 1 91 ? 10.379 -15.725 2.228 1.00 45.03 91 GLU A O 1
ATOM 661 N N . GLN A 1 92 ? 10.819 -17.500 3.539 1.00 50.62 92 GLN A N 1
ATOM 662 C CA . GLN A 1 92 ? 11.571 -16.801 4.569 1.00 50.62 92 GLN A CA 1
ATOM 663 C C . GLN A 1 92 ? 12.804 -16.152 3.933 1.00 50.62 92 GLN A C 1
ATOM 665 O O . GLN A 1 92 ? 13.792 -16.823 3.648 1.00 50.62 92 GLN A O 1
ATOM 670 N N . LEU A 1 93 ? 12.749 -14.838 3.717 1.00 49.84 93 LEU A N 1
ATOM 671 C CA . LEU A 1 93 ? 13.936 -14.049 3.430 1.00 49.84 93 LEU A CA 1
ATOM 672 C C . LEU A 1 93 ? 14.789 -14.044 4.701 1.00 49.84 93 LEU A C 1
ATOM 674 O O . LEU A 1 93 ? 14.480 -13.345 5.665 1.00 49.84 93 LEU A O 1
ATOM 678 N N . ASP A 1 94 ? 15.832 -14.872 4.705 1.00 48.28 94 ASP A N 1
ATOM 679 C CA . ASP A 1 94 ? 16.923 -14.834 5.675 1.00 48.28 94 ASP A CA 1
ATOM 680 C C . ASP A 1 94 ? 17.671 -13.508 5.485 1.00 48.28 94 ASP A C 1
ATOM 682 O O . ASP A 1 94 ? 18.610 -13.388 4.693 1.00 48.28 94 ASP A O 1
ATOM 686 N N . ILE A 1 95 ? 17.168 -12.455 6.135 1.00 46.75 95 ILE A N 1
ATOM 687 C CA . ILE A 1 95 ? 17.832 -11.158 6.171 1.00 46.75 95 ILE A CA 1
ATOM 688 C C . ILE A 1 95 ? 19.055 -11.339 7.066 1.00 46.75 95 ILE A C 1
ATOM 690 O O . ILE A 1 95 ? 18.989 -11.164 8.283 1.00 46.75 95 ILE A O 1
ATOM 694 N N . GLY A 1 96 ? 20.166 -11.731 6.443 1.00 43.66 96 GLY A N 1
ATOM 695 C CA . GLY A 1 96 ? 21.465 -11.841 7.082 1.00 43.66 96 GLY A CA 1
ATOM 696 C C . GLY A 1 96 ? 21.782 -10.560 7.845 1.00 43.66 96 GLY A C 1
ATOM 697 O O . GLY A 1 96 ? 22.052 -9.511 7.259 1.00 43.66 96 GLY A O 1
ATOM 698 N N . ILE A 1 97 ? 21.735 -10.652 9.172 1.00 44.66 97 ILE A N 1
ATOM 699 C CA . ILE A 1 97 ? 22.193 -9.609 10.083 1.00 44.66 97 ILE A CA 1
ATOM 700 C C . ILE A 1 97 ? 23.695 -9.440 9.833 1.00 44.66 97 ILE A C 1
ATOM 702 O O . ILE A 1 97 ? 24.499 -10.285 10.225 1.00 44.66 97 ILE A O 1
ATOM 706 N N . VAL A 1 98 ? 24.082 -8.355 9.161 1.00 48.19 98 VAL A N 1
ATOM 707 C CA . VAL A 1 98 ? 25.490 -7.965 9.029 1.00 48.19 98 VAL A CA 1
ATOM 708 C C . VAL A 1 98 ? 25.964 -7.443 10.394 1.00 48.19 98 VAL A C 1
ATOM 710 O O . VAL A 1 98 ? 25.394 -6.467 10.891 1.00 48.19 98 VAL A O 1
ATOM 713 N N . PRO A 1 99 ? 26.987 -8.047 11.029 1.00 43.12 99 PRO A N 1
ATOM 714 C CA . PRO A 1 99 ? 27.526 -7.534 12.279 1.00 43.12 99 PRO A CA 1
ATOM 715 C C . PRO A 1 99 ? 28.335 -6.259 12.005 1.00 43.12 99 PRO A C 1
ATOM 717 O O . PRO A 1 99 ? 29.305 -6.274 11.248 1.00 43.12 99 PRO A O 1
ATOM 720 N N . GLN A 1 100 ? 27.930 -5.157 12.634 1.00 48.03 100 GLN A N 1
ATOM 721 C CA . GLN A 1 100 ? 28.703 -3.914 12.693 1.00 48.03 100 GLN A CA 1
ATOM 722 C C . GLN A 1 100 ? 30.019 -4.192 13.444 1.00 48.03 100 GLN A C 1
ATOM 724 O O . GLN A 1 100 ? 29.981 -4.669 14.582 1.00 48.03 100 GLN A O 1
ATOM 729 N N . ARG A 1 101 ? 31.169 -3.937 12.809 1.00 55.41 101 ARG A N 1
ATOM 730 C CA . ARG A 1 101 ? 32.479 -3.875 13.477 1.00 55.41 101 ARG A CA 1
ATOM 731 C C . ARG A 1 101 ? 32.912 -2.435 13.660 1.00 55.41 101 ARG A C 1
ATOM 733 O O . ARG A 1 101 ? 32.683 -1.646 12.720 1.00 55.41 101 ARG A O 1
#

pLDDT: mean 78.15, std 19.3, range [34.59, 96.25]

Nearest PDB structures (foldseek):
  6in7-assembly1_A  TM=5.602E-01  e=9.4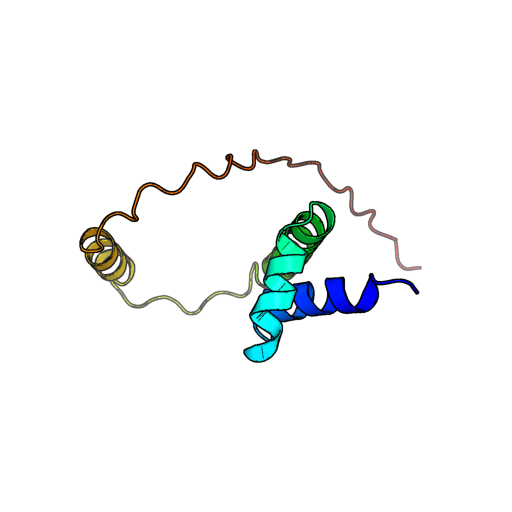20E-03  Pseudomonas aeruginosa PAO1
  8z6g-assembly3_E  TM=6.092E-01  e=4.260E-02  Pseudomonas aeruginosa

Foldseek 3Di:
DPPPPVLLVQLLCVLVVNHDPVCVVVPVVSCVDPVSVVSNVVNNVVVVVVCVPVPDDDDDPCPVVVVVVVVVPDDDPDPDPDPDDDDDPPPPPPPPDDDDD

Radius of gyration: 18.62 Å; Cα contacts (8 Å, |Δi|>4): 32; chains: 1; bounding box: 58×31×44 Å

Mean predicted aligned error: 12.86 Å

Organism: NCBI:txid1747903

Solvent-accessible surface area (backbone atoms only — not comparable to full-atom values): 6572 Å² total; per-residue (Å²): 132,83,77,57,65,66,50,54,48,40,41,48,28,52,67,76,70,70,52,55,84,89,49,48,67,59,33,51,60,36,47,73,36,73,69,34,43,51,52,42,53,52,53,46,49,53,55,46,62,72,47,60,86,58,81,67,81,82,76,62,90,64,47,65,62,54,50,53,56,50,60,72,69,50,76,79,75,74,86,67,77,80,73,75,81,83,71,87,80,81,72,82,77,80,75,75,81,76,81,88,128